Protein AF-A0A2N6GKS8-F1 (afdb_monomer)

Secondary structure (DSSP, 8-state):
--BHHHHHHHHTTGGGBTTB-----HHHHHHHHHHHHHTSB-GGG-HHHHHHHHTTTTSTT---GGGSHHHHHHTTT--TTTTTS-TTT--TT-GGGT-TTGGGT---GGG-EETTTEE---

Foldseek 3Di:
DAALLLLVVQLVPQCPRPNHRNDDDPVVSVVVSVVCNVPAQDCVPDDPSNVQHVQCPVPVSPNDSCPGNVNCVVCVVPDCVQACVDPQHNDPVPVCQFQVCVVVVDDDQQRGQGVPPGRDDD

Solvent-accessible surface area (backbone atoms only — not comparable to full-atom values): 7071 Å² total; per-residue (Å²): 104,53,32,37,70,25,51,52,57,51,67,73,37,22,72,65,44,90,90,40,71,61,68,62,60,70,68,60,47,48,56,49,48,53,52,49,46,77,69,31,21,30,76,89,71,40,75,69,38,23,51,35,29,59,30,35,72,87,38,81,69,46,81,45,64,75,70,23,54,54,46,44,67,74,45,65,87,63,50,58,68,67,28,55,69,21,86,89,50,47,36,83,85,48,52,50,58,32,22,77,46,38,93,79,70,46,76,59,59,86,65,25,35,41,74,98,72,44,67,52,79,135

Structure (mmCIF, N/CA/C/O backbone):
data_AF-A0A2N6GKS8-F1
#
_entry.id   AF-A0A2N6GKS8-F1
#
loop_
_atom_site.group_PDB
_atom_site.id
_atom_site.type_symbol
_atom_site.label_atom_id
_atom_site.label_alt_id
_atom_site.label_comp_id
_atom_site.label_asym_id
_atom_site.label_entity_id
_atom_site.label_seq_id
_atom_site.pdbx_PDB_ins_code
_atom_site.Cartn_x
_atom_site.Cartn_y
_atom_site.Cartn_z
_atom_site.occupancy
_atom_site.B_iso_or_equiv
_atom_site.auth_seq_id
_atom_site.auth_comp_id
_atom_site.auth_asym_id
_atom_site.auth_atom_id
_atom_site.pdbx_PDB_model_num
ATOM 1 N N . MET A 1 1 ? 2.195 -0.939 4.979 1.00 82.75 1 MET A N 1
ATOM 2 C CA . MET A 1 1 ? 0.786 -1.213 5.346 1.00 82.75 1 MET A CA 1
ATOM 3 C C . MET A 1 1 ? 0.164 0.009 6.015 1.00 82.75 1 MET A C 1
ATOM 5 O O . MET A 1 1 ? 0.908 0.852 6.507 1.00 82.75 1 MET A O 1
ATOM 9 N N . LEU A 1 2 ? -1.166 0.132 5.951 1.00 92.31 2 LEU A N 1
ATOM 10 C CA . LEU A 1 2 ? -1.942 1.340 6.275 1.00 92.31 2 LEU A CA 1
ATOM 11 C C . LEU A 1 2 ? -2.312 1.464 7.773 1.00 92.31 2 LEU A C 1
ATOM 13 O O . LEU A 1 2 ? -2.289 0.454 8.48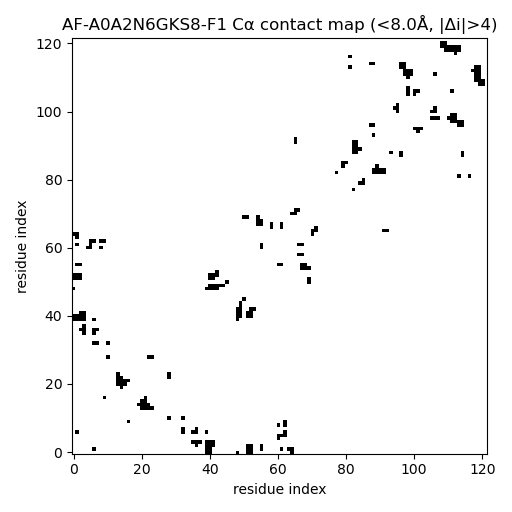5 1.00 92.31 2 LEU A O 1
ATOM 17 N N . PRO A 1 3 ? -2.645 2.680 8.260 1.00 92.38 3 PRO A N 1
ATOM 18 C CA . PRO A 1 3 ? -3.186 2.908 9.602 1.00 92.38 3 PRO A CA 1
ATOM 19 C C . PRO A 1 3 ? -4.636 2.418 9.742 1.00 92.38 3 PRO A C 1
ATOM 21 O O . PRO A 1 3 ? -5.340 2.253 8.747 1.00 92.38 3 PRO A O 1
ATOM 24 N N . GLY A 1 4 ? -5.099 2.229 10.984 1.00 92.44 4 GLY A N 1
ATOM 25 C CA . GLY A 1 4 ? -6.447 1.714 11.273 1.00 92.44 4 GLY A CA 1
ATOM 26 C C . GLY A 1 4 ? -7.560 2.564 10.656 1.00 92.44 4 GLY A C 1
ATOM 27 O O . GLY A 1 4 ? -8.479 2.028 10.050 1.00 92.44 4 GLY A O 1
ATOM 28 N N . GLU A 1 5 ? -7.413 3.888 10.701 1.00 91.31 5 GLU A N 1
ATOM 29 C CA . GLU A 1 5 ? -8.345 4.853 10.098 1.00 91.31 5 GLU A CA 1
ATOM 30 C C . GLU A 1 5 ? -8.510 4.643 8.581 1.00 91.31 5 GLU A C 1
ATOM 32 O O . GLU A 1 5 ? -9.621 4.717 8.061 1.00 91.31 5 GLU A O 1
ATOM 37 N N . SER A 1 6 ? -7.423 4.323 7.868 1.00 92.69 6 SER A N 1
ATOM 38 C CA . SER A 1 6 ? -7.476 4.020 6.433 1.00 92.69 6 SER A CA 1
ATOM 39 C C . SER A 1 6 ? -8.229 2.718 6.154 1.00 92.69 6 SER A C 1
ATOM 41 O O . SER A 1 6 ? -9.009 2.658 5.206 1.00 92.69 6 SER A O 1
ATOM 43 N N . TRP A 1 7 ? -8.019 1.680 6.970 1.00 94.38 7 TRP A N 1
ATOM 44 C CA . TRP A 1 7 ? -8.752 0.417 6.829 1.00 94.38 7 TRP A CA 1
ATOM 45 C C . TRP A 1 7 ? -10.237 0.581 7.143 1.00 94.38 7 TRP A C 1
ATOM 47 O O . TRP A 1 7 ? -11.072 0.070 6.405 1.00 94.38 7 TRP A O 1
ATOM 57 N N . GLN A 1 8 ? -10.571 1.337 8.189 1.00 93.56 8 GLN A N 1
ATOM 58 C CA . GLN A 1 8 ? -11.956 1.654 8.539 1.00 93.56 8 GLN A CA 1
ATOM 59 C C . GLN A 1 8 ? -12.662 2.403 7.407 1.00 93.56 8 GLN A C 1
ATOM 61 O O . GLN A 1 8 ? -13.764 2.022 7.025 1.00 93.56 8 GLN A O 1
ATOM 66 N N . ALA A 1 9 ? -12.011 3.420 6.830 1.00 92.56 9 ALA A N 1
ATOM 67 C CA . ALA A 1 9 ? -12.556 4.153 5.692 1.00 92.56 9 ALA A CA 1
ATOM 68 C C . ALA A 1 9 ? -12.800 3.234 4.482 1.00 92.56 9 ALA A C 1
ATOM 70 O O . ALA A 1 9 ? -13.850 3.320 3.858 1.00 92.56 9 ALA A O 1
ATOM 71 N N . MET A 1 10 ? -11.868 2.321 4.190 1.00 93.12 10 MET A N 1
ATOM 72 C CA . MET A 1 10 ? -11.996 1.364 3.085 1.00 93.12 10 MET A CA 1
ATOM 73 C C . MET A 1 10 ? -13.143 0.366 3.293 1.00 93.12 10 MET A C 1
ATOM 75 O O . MET A 1 10 ? -13.900 0.102 2.362 1.00 93.12 10 MET A O 1
ATOM 79 N N . MET A 1 11 ? -13.290 -0.171 4.506 1.00 95.50 11 MET A N 1
ATOM 80 C CA . MET A 1 11 ? -14.356 -1.123 4.839 1.00 95.50 11 MET A CA 1
ATOM 81 C C . MET A 1 11 ? -15.745 -0.470 4.888 1.00 95.50 11 MET A C 1
ATOM 83 O O . MET A 1 11 ? -16.747 -1.163 4.743 1.00 95.50 11 MET A O 1
ATOM 87 N N . ALA A 1 12 ? -15.817 0.850 5.077 1.00 94.38 12 ALA A N 1
ATOM 88 C CA . ALA A 1 12 ? -17.072 1.599 5.111 1.00 94.38 12 ALA A CA 1
ATOM 89 C C . ALA A 1 12 ? -17.643 1.938 3.720 1.00 94.38 12 ALA A C 1
ATOM 91 O O . ALA A 1 12 ? -18.765 2.432 3.646 1.00 94.38 12 ALA A O 1
ATOM 92 N N . SER A 1 13 ? -16.892 1.708 2.639 1.00 94.12 13 SER A N 1
ATOM 93 C CA . SER A 1 13 ? -17.289 2.062 1.267 1.00 94.12 13 SER A CA 1
ATOM 94 C C . SER A 1 13 ? -16.980 0.943 0.265 1.00 94.12 13 SER A C 1
ATOM 96 O O . SER A 1 13 ? -16.412 1.185 -0.803 1.00 94.12 13 SER A O 1
ATOM 98 N N . LEU A 1 14 ? -17.272 -0.305 0.640 1.00 96.44 14 LEU A N 1
ATOM 99 C CA . LEU A 1 14 ? -16.996 -1.483 -0.188 1.00 96.44 14 LEU A CA 1
ATOM 100 C C . LEU A 1 14 ? -17.813 -1.511 -1.490 1.00 96.44 14 LEU A C 1
ATOM 102 O O . LEU A 1 14 ? -17.341 -2.049 -2.485 1.00 96.44 14 LEU A O 1
ATOM 106 N N . ASP A 1 15 ? -18.981 -0.874 -1.520 1.00 97.00 15 ASP A N 1
ATOM 107 C CA . ASP A 1 15 ? -19.804 -0.675 -2.720 1.00 97.00 15 ASP A CA 1
ATOM 108 C C . ASP A 1 15 ? -19.119 0.204 -3.782 1.00 97.00 15 ASP A C 1
ATOM 110 O O . ASP A 1 15 ? -19.466 0.155 -4.962 1.00 97.00 15 ASP A O 1
ATOM 114 N N . ASN A 1 16 ? -18.115 0.983 -3.368 1.00 94.44 16 ASN A N 1
ATOM 115 C CA . ASN A 1 16 ? -17.297 1.840 -4.215 1.00 94.44 16 ASN A CA 1
ATOM 116 C C . ASN A 1 16 ? -15.802 1.584 -3.960 1.00 94.44 16 ASN A C 1
ATOM 118 O O . ASN A 1 16 ? -15.054 2.443 -3.477 1.00 94.44 16 ASN A O 1
ATOM 122 N N . HIS A 1 17 ? -15.355 0.377 -4.291 1.00 94.94 17 HIS A N 1
ATOM 123 C CA . HIS A 1 17 ? -14.007 -0.099 -4.019 1.00 94.94 17 HIS A CA 1
ATOM 124 C C . HIS A 1 17 ? -13.117 -0.004 -5.264 1.00 94.94 17 HIS A C 1
ATOM 126 O O . HIS A 1 17 ? -12.903 -0.965 -5.996 1.00 94.94 17 HIS A O 1
ATOM 132 N N . PHE A 1 18 ? -12.570 1.190 -5.510 1.00 93.31 18 PHE A N 1
ATOM 133 C CA . PHE A 1 18 ? -11.596 1.452 -6.584 1.00 93.31 18 PHE A CA 1
ATOM 134 C C . PHE A 1 18 ? -12.082 1.146 -8.012 1.00 93.31 18 PHE A C 1
ATOM 136 O O . PHE A 1 18 ? -11.273 0.800 -8.873 1.00 93.31 18 PHE A O 1
ATOM 143 N N . GLY A 1 19 ? -13.373 1.353 -8.273 1.00 93.62 19 GLY A N 1
ATOM 144 C CA . GLY A 1 19 ? -13.999 1.064 -9.567 1.00 93.62 19 GLY A CA 1
ATOM 145 C C . GLY A 1 19 ? -14.662 -0.311 -9.639 1.00 93.62 19 GLY A C 1
ATOM 146 O O . GLY A 1 19 ? -15.175 -0.660 -10.698 1.00 93.62 19 GLY A O 1
ATOM 147 N N . ASP A 1 20 ? -14.673 -1.052 -8.531 1.00 96.44 20 ASP A N 1
ATOM 148 C CA . ASP A 1 20 ? -15.384 -2.318 -8.368 1.00 96.44 20 ASP A CA 1
ATOM 149 C C . ASP A 1 20 ? -16.341 -2.260 -7.164 1.00 96.44 20 ASP A C 1
ATOM 151 O O . ASP A 1 20 ? -16.285 -1.327 -6.355 1.00 96.44 20 ASP A O 1
ATOM 155 N N . ASN A 1 21 ? -17.206 -3.264 -7.040 1.00 97.38 21 ASN A N 1
ATOM 156 C CA . ASN A 1 21 ? -18.014 -3.508 -5.852 1.00 97.38 21 ASN A CA 1
ATOM 157 C C . ASN A 1 21 ? -17.420 -4.703 -5.086 1.00 97.38 21 ASN A C 1
ATOM 159 O O . ASN A 1 21 ? -17.423 -5.835 -5.566 1.00 97.38 21 ASN A O 1
ATOM 163 N N . ALA A 1 22 ? -16.924 -4.430 -3.882 1.00 97.44 22 ALA A N 1
ATOM 164 C CA . ALA A 1 22 ? -16.344 -5.400 -2.962 1.00 97.44 22 ALA A CA 1
ATOM 165 C C . ALA A 1 22 ? -17.227 -5.629 -1.721 1.00 97.44 22 ALA A C 1
ATOM 167 O O . ALA A 1 22 ? -16.705 -5.977 -0.662 1.00 97.44 22 ALA A O 1
ATOM 168 N N . GLU A 1 23 ? -18.538 -5.378 -1.810 1.00 97.69 23 GLU A N 1
ATOM 169 C CA . GLU A 1 23 ? -19.478 -5.624 -0.718 1.00 97.69 23 GLU A CA 1
ATOM 170 C C . GLU A 1 23 ? -19.410 -7.076 -0.249 1.00 97.69 23 GLU A C 1
ATOM 172 O O . GLU A 1 23 ? -19.236 -8.028 -1.014 1.00 97.69 23 GLU A O 1
ATOM 177 N N . LEU A 1 24 ? -19.564 -7.232 1.058 1.00 98.00 24 LEU A N 1
ATOM 178 C CA . LEU A 1 24 ? -19.511 -8.507 1.745 1.00 98.00 24 LEU A CA 1
ATOM 179 C C . LEU A 1 24 ? -20.734 -8.627 2.643 1.00 98.00 24 LEU A C 1
ATOM 181 O O . LEU A 1 24 ? -21.354 -7.628 3.014 1.00 98.00 24 LEU A O 1
ATOM 185 N N . ASP A 1 25 ? -21.041 -9.859 3.040 1.00 98.12 25 ASP A N 1
ATOM 186 C CA . ASP A 1 25 ? -21.982 -10.081 4.131 1.00 98.12 25 ASP A CA 1
ATOM 187 C C . ASP A 1 25 ? -21.557 -9.259 5.372 1.00 98.12 25 ASP A C 1
ATOM 189 O O . ASP A 1 25 ? -20.361 -9.221 5.690 1.00 98.12 25 ASP A O 1
ATOM 193 N N . PRO A 1 26 ? -22.493 -8.603 6.088 1.00 97.50 26 PRO A N 1
ATOM 194 C CA . PRO A 1 26 ? -22.155 -7.730 7.209 1.00 97.50 26 PRO A CA 1
ATOM 195 C C . PRO A 1 26 ? -21.325 -8.403 8.307 1.00 97.50 26 PRO A C 1
ATOM 197 O O . PRO A 1 26 ? -20.468 -7.750 8.908 1.00 97.50 26 PRO A O 1
ATOM 200 N N . GLN A 1 27 ? -21.542 -9.697 8.569 1.00 98.12 27 GLN A N 1
ATOM 201 C CA . GLN A 1 27 ? -20.755 -10.428 9.558 1.00 98.12 27 GLN A CA 1
ATOM 202 C C . GLN A 1 27 ? -19.305 -10.588 9.083 1.00 98.12 27 GLN A C 1
ATOM 204 O O . GLN A 1 27 ? -18.374 -10.306 9.837 1.00 98.12 27 GLN A O 1
ATOM 209 N N . VAL A 1 28 ? -19.109 -10.951 7.814 1.00 98.50 28 VAL A N 1
ATOM 210 C CA . VAL A 1 28 ? -17.777 -11.097 7.206 1.00 98.50 28 VAL A CA 1
ATOM 211 C C . VAL A 1 28 ? -17.046 -9.753 7.149 1.00 98.50 28 VAL A C 1
ATOM 213 O O . VAL A 1 28 ? -15.870 -9.673 7.507 1.00 98.50 28 VAL A O 1
ATOM 216 N N . ALA A 1 29 ? -17.737 -8.678 6.758 1.00 98.00 29 ALA A N 1
ATOM 217 C CA . ALA A 1 29 ? -17.170 -7.331 6.747 1.00 98.00 29 ALA A CA 1
ATOM 218 C C . ALA A 1 29 ? -16.706 -6.899 8.148 1.00 98.00 29 ALA A C 1
ATOM 220 O O . ALA A 1 29 ? -15.616 -6.342 8.290 1.00 98.00 29 ALA A O 1
ATOM 221 N N . SER A 1 30 ? -17.490 -7.202 9.189 1.00 97.62 30 SER A N 1
ATOM 222 C CA . SER A 1 30 ? -17.103 -6.928 10.576 1.00 97.62 30 SER A CA 1
ATOM 223 C C . SER A 1 30 ? -15.852 -7.709 10.985 1.00 97.62 30 SER A C 1
ATOM 225 O O . SER A 1 30 ? -14.926 -7.129 11.548 1.00 97.62 30 SER A O 1
ATOM 227 N N . GLU A 1 31 ? -15.793 -9.010 10.686 1.00 98.50 31 GLU A N 1
ATOM 228 C CA . GLU A 1 31 ? -14.653 -9.862 11.049 1.00 98.50 31 GLU A CA 1
ATOM 229 C C . GLU A 1 31 ? -13.352 -9.408 10.366 1.00 98.50 31 GLU A C 1
ATOM 231 O O . GLU A 1 31 ? -12.297 -9.334 11.008 1.00 98.50 31 GLU A O 1
ATOM 236 N N . ILE A 1 32 ? -13.432 -9.040 9.084 1.00 98.31 32 ILE A N 1
ATOM 237 C CA . ILE A 1 32 ? -12.303 -8.491 8.324 1.00 98.31 32 ILE A CA 1
ATOM 238 C C . ILE A 1 32 ? -11.896 -7.122 8.870 1.00 98.31 32 ILE A C 1
ATOM 240 O O . ILE A 1 32 ? -10.708 -6.889 9.098 1.00 98.31 32 ILE A O 1
ATOM 244 N N . GLY A 1 33 ? -12.856 -6.229 9.123 1.00 97.31 33 GLY A N 1
ATOM 245 C CA . GLY A 1 33 ? -12.588 -4.900 9.675 1.00 97.31 33 GLY A CA 1
ATOM 246 C C . GLY A 1 33 ? -11.858 -4.970 11.018 1.00 97.31 33 GLY A C 1
ATOM 247 O O . GLY A 1 33 ? -10.841 -4.298 11.214 1.00 97.31 33 GLY A O 1
ATOM 248 N N . ASP A 1 34 ? -12.305 -5.856 11.905 1.00 97.81 34 ASP A N 1
ATOM 249 C CA . ASP A 1 34 ? -11.659 -6.114 13.190 1.00 97.81 34 ASP A CA 1
ATOM 250 C C . ASP A 1 34 ? -10.243 -6.670 13.026 1.00 97.81 34 ASP A C 1
ATOM 252 O O . ASP A 1 34 ? -9.312 -6.246 13.719 1.00 97.81 34 ASP A O 1
ATOM 256 N N . PHE A 1 35 ? -10.054 -7.623 12.110 1.00 97.94 35 PHE A N 1
ATOM 257 C CA . PHE A 1 35 ? -8.738 -8.183 11.827 1.00 97.94 35 PHE A CA 1
ATOM 258 C C . PHE A 1 35 ? -7.764 -7.116 11.315 1.00 97.94 35 PHE A C 1
ATOM 260 O O . PHE A 1 35 ? -6.649 -7.017 11.837 1.00 97.94 35 PHE A O 1
ATOM 267 N N . LEU A 1 36 ? -8.187 -6.303 10.344 1.00 96.19 36 LEU A N 1
ATOM 268 C CA . LEU A 1 36 ? -7.380 -5.231 9.764 1.00 96.19 36 LEU A CA 1
ATOM 269 C C . LEU A 1 36 ? -7.017 -4.178 10.810 1.00 96.19 36 LEU A C 1
ATOM 271 O O . LEU A 1 36 ? -5.861 -3.769 10.890 1.00 96.19 36 LEU A O 1
ATOM 275 N N . ASN A 1 37 ? -7.971 -3.778 11.652 1.00 93.62 37 ASN A N 1
ATOM 276 C CA . ASN A 1 37 ? -7.735 -2.776 12.684 1.00 93.62 37 ASN A CA 1
ATOM 277 C C . ASN A 1 37 ? -6.758 -3.275 13.765 1.00 93.62 37 ASN A C 1
ATOM 279 O O . ASN A 1 37 ? -5.854 -2.541 14.162 1.00 93.62 37 ASN A O 1
ATOM 283 N N . ARG A 1 38 ? -6.877 -4.542 14.196 1.00 94.50 38 ARG A N 1
ATOM 284 C CA . ARG A 1 38 ? -5.955 -5.154 15.176 1.00 94.50 38 ARG A CA 1
ATOM 285 C C . ARG A 1 38 ? -4.502 -5.201 14.696 1.00 94.50 38 ARG A C 1
ATOM 287 O O . ARG A 1 38 ? -3.597 -5.086 15.519 1.00 94.50 38 ARG A O 1
ATOM 294 N N . HIS A 1 39 ? -4.281 -5.366 13.393 1.00 93.44 39 HIS A N 1
ATOM 295 C CA . HIS A 1 39 ? -2.946 -5.502 12.793 1.00 93.44 39 HIS A CA 1
ATOM 296 C C . HIS A 1 39 ? -2.503 -4.257 12.012 1.00 93.44 39 HIS A C 1
ATOM 298 O O . HIS A 1 39 ? -1.523 -4.300 11.264 1.00 93.44 39 HIS A O 1
ATOM 304 N N . ALA A 1 40 ? -3.219 -3.143 12.165 1.00 93.25 40 ALA A N 1
ATOM 305 C CA . ALA A 1 40 ? -2.926 -1.917 11.447 1.00 93.25 40 ALA A CA 1
ATOM 306 C C . ALA A 1 40 ? -1.572 -1.315 11.854 1.00 93.25 40 ALA A C 1
ATOM 308 O O . ALA A 1 40 ? -1.067 -1.513 12.963 1.00 93.25 40 ALA A O 1
ATOM 309 N N . ALA A 1 41 ? -0.993 -0.511 10.958 1.00 91.94 41 ALA A N 1
ATOM 310 C CA . ALA A 1 41 ? 0.171 0.289 11.307 1.00 91.94 41 ALA A CA 1
ATOM 311 C C . ALA A 1 41 ? -0.209 1.296 12.407 1.00 91.94 41 ALA A C 1
ATOM 313 O O . ALA A 1 41 ? -1.218 1.991 12.286 1.00 91.94 41 ALA A O 1
ATOM 314 N N . GLY A 1 42 ? 0.601 1.401 13.462 1.00 89.81 42 GLY A N 1
ATOM 315 C CA . GLY A 1 42 ? 0.290 2.241 14.621 1.00 89.81 42 GLY A CA 1
ATOM 316 C C . GLY A 1 42 ? 1.521 2.919 15.227 1.00 89.81 42 GLY A C 1
ATOM 317 O O . GLY A 1 42 ? 2.639 2.417 15.080 1.00 89.81 42 GLY A O 1
ATOM 318 N N . PRO A 1 43 ? 1.346 4.062 15.916 1.00 86.44 43 PRO A N 1
ATOM 319 C CA . PRO A 1 43 ? 2.452 4.801 16.527 1.00 86.44 43 PRO A CA 1
ATOM 320 C C . PRO A 1 43 ? 3.108 4.044 17.691 1.00 86.44 43 PRO A C 1
ATOM 322 O O . PRO A 1 43 ? 4.326 4.131 17.854 1.00 86.44 43 PRO A O 1
ATOM 325 N N . ASP A 1 44 ? 2.327 3.266 18.443 1.00 85.25 44 ASP A N 1
ATOM 326 C CA . ASP A 1 44 ? 2.746 2.636 19.707 1.00 85.25 44 ASP A CA 1
ATOM 327 C C . ASP A 1 44 ? 3.412 1.262 19.520 1.00 85.25 44 ASP A C 1
ATOM 329 O O . ASP A 1 44 ? 3.957 0.685 20.456 1.00 85.25 44 ASP A O 1
ATOM 333 N N . GLN A 1 45 ? 3.411 0.746 18.289 1.00 74.56 45 GLN A N 1
ATOM 334 C CA . GLN A 1 45 ? 3.940 -0.574 17.924 1.00 74.56 45 GLN A CA 1
ATOM 335 C C . GLN A 1 45 ? 5.471 -0.573 17.711 1.00 74.56 45 GLN A C 1
ATOM 337 O O . GLN A 1 45 ? 6.077 -1.622 17.506 1.00 74.56 45 GLN A O 1
ATOM 342 N N . GLY A 1 46 ? 6.116 0.602 17.734 1.00 81.06 46 GLY A N 1
ATOM 343 C CA . GLY A 1 46 ? 7.554 0.746 17.485 1.00 81.06 46 GLY A CA 1
ATOM 344 C C . GLY A 1 46 ? 8.002 0.286 16.085 1.00 81.06 46 GLY A C 1
ATOM 345 O O . GLY A 1 46 ? 7.201 -0.060 15.214 1.00 81.06 46 GLY A O 1
ATOM 346 N N . GLY A 1 47 ? 9.316 0.339 15.839 1.00 88.06 47 GLY A N 1
ATOM 347 C CA . GLY A 1 47 ? 9.959 -0.274 14.669 1.00 88.06 47 GLY A CA 1
ATOM 348 C C . GLY A 1 47 ? 9.323 0.044 13.305 1.00 88.06 47 GLY A C 1
ATOM 349 O O . GLY A 1 47 ? 9.098 1.206 12.946 1.00 88.06 47 GLY A O 1
ATOM 350 N N . TYR A 1 48 ? 9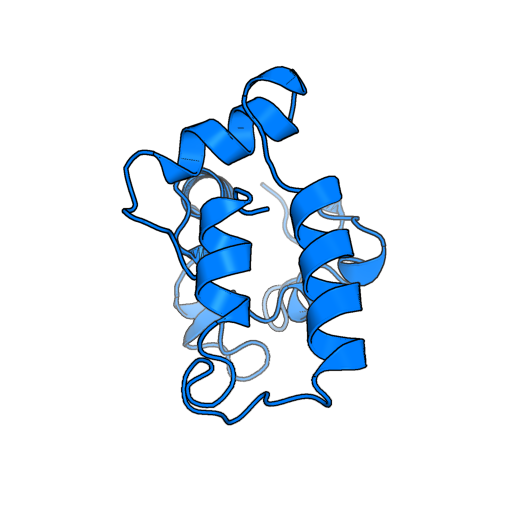.081 -1.016 12.528 1.00 86.31 48 TYR A N 1
ATOM 351 C CA . TYR A 1 48 ? 8.550 -0.952 11.164 1.00 86.31 48 TYR A CA 1
ATOM 352 C C . TYR A 1 48 ? 7.112 -0.413 11.106 1.00 86.31 48 TYR A C 1
ATOM 354 O O . TYR A 1 48 ? 6.823 0.460 10.287 1.00 86.31 48 TYR A O 1
ATOM 362 N N . SER A 1 49 ? 6.239 -0.850 12.021 1.00 88.19 49 SER A N 1
ATOM 363 C CA . SER A 1 49 ? 4.836 -0.411 12.088 1.00 88.19 49 SER A CA 1
ATOM 364 C C . SER A 1 49 ? 4.725 1.101 12.314 1.00 88.19 49 SER A C 1
ATOM 366 O O . SER A 1 49 ? 4.061 1.804 11.549 1.00 88.19 49 SER A O 1
ATOM 368 N N . ALA A 1 50 ? 5.495 1.645 13.262 1.00 89.62 50 ALA A N 1
ATOM 369 C CA . ALA A 1 50 ? 5.509 3.084 13.513 1.00 89.62 50 ALA A CA 1
ATOM 370 C C . ALA A 1 50 ? 6.082 3.887 12.328 1.00 89.62 50 ALA A C 1
ATOM 372 O O . ALA A 1 50 ? 5.672 5.026 12.088 1.00 89.62 50 ALA A O 1
ATOM 373 N N . ARG A 1 51 ? 7.031 3.318 11.566 1.00 89.44 51 ARG A N 1
ATOM 374 C CA . ARG A 1 51 ? 7.564 3.944 10.341 1.00 89.44 51 ARG A CA 1
ATOM 375 C C . ARG A 1 51 ? 6.500 4.010 9.245 1.00 89.44 51 ARG A C 1
ATOM 377 O O . ARG A 1 51 ? 6.341 5.071 8.648 1.00 89.44 51 ARG A O 1
ATOM 384 N N . LEU A 1 52 ? 5.766 2.921 9.024 1.00 88.56 52 LEU A N 1
ATOM 385 C CA . LEU A 1 52 ? 4.655 2.880 8.074 1.00 88.56 52 LEU A CA 1
ATOM 386 C C . LEU A 1 52 ? 3.560 3.878 8.445 1.00 88.56 52 LEU A C 1
ATOM 388 O O . LEU A 1 52 ? 3.169 4.689 7.612 1.00 88.56 52 LEU A O 1
ATOM 392 N N . TRP A 1 53 ? 3.142 3.893 9.709 1.00 89.94 53 TRP A N 1
ATOM 393 C CA . TRP A 1 53 ? 2.136 4.835 10.188 1.00 89.94 53 TRP A CA 1
ATOM 394 C C . TRP A 1 53 ? 2.577 6.300 10.011 1.00 89.94 53 TRP A C 1
ATOM 396 O O . TRP A 1 53 ? 1.810 7.145 9.561 1.00 89.94 53 TRP A O 1
ATOM 406 N N . ARG A 1 54 ? 3.852 6.631 10.270 1.00 89.06 54 ARG A N 1
ATOM 407 C CA . ARG A 1 54 ? 4.368 7.989 10.002 1.00 89.06 54 ARG A CA 1
ATOM 408 C C . ARG A 1 54 ? 4.318 8.363 8.520 1.00 89.06 54 ARG A C 1
ATOM 410 O O . ARG A 1 54 ? 4.117 9.536 8.215 1.00 89.06 54 ARG A O 1
ATOM 417 N N . SER A 1 55 ? 4.491 7.392 7.624 1.00 88.31 55 SER A N 1
ATOM 418 C CA . SER A 1 55 ? 4.508 7.616 6.174 1.00 88.31 55 SER A CA 1
ATOM 419 C C . SER A 1 55 ? 3.142 7.940 5.563 1.00 88.31 55 SER A C 1
ATOM 421 O O . SER A 1 55 ? 3.075 8.350 4.407 1.00 88.31 55 SER A O 1
ATOM 423 N N . THR A 1 56 ? 2.056 7.785 6.326 1.00 85.75 56 THR A N 1
ATOM 424 C CA . THR A 1 56 ? 0.700 8.127 5.878 1.00 85.75 56 THR A CA 1
ATOM 425 C C . THR A 1 56 ? 0.242 9.498 6.370 1.00 85.75 56 THR A C 1
ATOM 427 O O . THR A 1 56 ? -0.760 10.009 5.891 1.00 85.75 56 THR A O 1
ATOM 430 N N . ARG A 1 57 ? 0.978 10.156 7.280 1.00 77.19 57 ARG A N 1
ATOM 431 C CA . ARG A 1 57 ? 0.558 11.429 7.903 1.00 77.19 57 ARG A CA 1
ATOM 432 C C . ARG A 1 57 ? 0.353 12.589 6.922 1.00 77.19 57 ARG A C 1
ATOM 434 O O . ARG A 1 57 ? -0.386 13.514 7.236 1.00 77.19 57 ARG A O 1
ATOM 441 N N . LYS A 1 58 ? 1.045 12.581 5.778 1.00 72.75 58 LYS A N 1
ATOM 442 C CA . LYS A 1 58 ? 0.952 13.636 4.751 1.00 72.75 58 LYS A CA 1
ATOM 443 C C . LYS A 1 58 ? -0.077 13.336 3.663 1.00 72.75 58 LYS A C 1
ATOM 445 O O . LYS A 1 58 ? -0.417 14.224 2.889 1.00 72.75 58 LYS A O 1
ATOM 450 N N . VAL A 1 59 ? -0.562 12.100 3.608 1.00 64.69 59 VAL A N 1
ATOM 451 C CA . VAL A 1 59 ? -1.541 11.637 2.632 1.00 64.69 59 VAL A CA 1
ATOM 452 C C . VAL A 1 59 ? -2.827 11.424 3.415 1.00 64.69 59 VAL A C 1
ATOM 454 O O . VAL A 1 59 ? -3.005 10.379 4.038 1.00 64.69 59 VAL A O 1
ATOM 457 N N . ALA A 1 60 ? -3.660 12.468 3.477 1.00 54.19 60 ALA A N 1
ATOM 458 C CA . ALA A 1 60 ? -4.923 12.454 4.210 1.00 54.19 60 ALA A CA 1
ATOM 459 C C . ALA A 1 60 ? -5.682 11.156 3.899 1.00 54.19 60 ALA A C 1
ATOM 461 O O . ALA A 1 60 ? -6.012 10.916 2.742 1.00 54.19 60 ALA A O 1
ATOM 462 N N . LEU A 1 61 ? -5.861 10.305 4.918 1.00 64.00 61 LEU A N 1
ATOM 463 C CA . LEU A 1 61 ? -6.497 8.987 4.814 1.00 64.00 61 LEU A CA 1
ATOM 464 C C . LEU A 1 61 ? -6.075 8.219 3.552 1.00 64.00 61 LEU A C 1
ATOM 466 O O .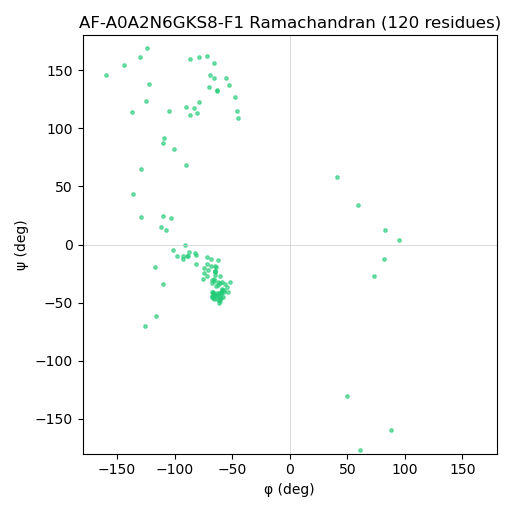 LEU A 1 61 ? -6.920 7.877 2.727 1.00 64.00 61 LEU A O 1
ATOM 470 N N . ALA A 1 62 ? -4.768 7.971 3.382 1.00 60.56 62 ALA A N 1
ATOM 471 C CA . ALA A 1 62 ? -4.258 7.175 2.265 1.00 60.56 62 ALA A CA 1
ATOM 472 C C . ALA A 1 62 ? -5.112 5.911 2.082 1.00 60.56 62 ALA A C 1
ATOM 474 O O . ALA A 1 62 ? -5.077 5.009 2.921 1.00 60.56 62 ALA A O 1
ATOM 475 N N . SER A 1 63 ? -5.899 5.869 1.006 1.00 74.00 63 SER A N 1
ATOM 476 C CA . SER A 1 63 ? -6.762 4.724 0.704 1.00 74.00 63 SER A CA 1
ATOM 477 C C . SER A 1 63 ? -5.969 3.609 0.023 1.00 74.00 63 SER A C 1
ATOM 479 O O . SER A 1 63 ? -6.406 2.467 -0.001 1.00 74.00 63 SER A O 1
ATOM 481 N N . ARG A 1 64 ? -4.777 3.912 -0.511 1.00 91.38 64 ARG A N 1
ATOM 482 C CA . ARG A 1 64 ? -3.912 2.951 -1.202 1.00 91.38 64 ARG A CA 1
ATOM 483 C C . ARG A 1 64 ? -2.547 2.873 -0.535 1.00 91.38 64 ARG A C 1
ATOM 485 O O . ARG A 1 64 ? -1.928 3.888 -0.224 1.00 91.38 64 ARG A O 1
ATOM 492 N N . ILE A 1 65 ? -2.029 1.655 -0.390 1.00 93.31 65 ILE A N 1
ATOM 493 C CA . ILE A 1 65 ? -0.657 1.414 0.086 1.00 93.31 65 ILE A CA 1
ATOM 494 C C . ILE A 1 65 ? 0.365 2.088 -0.845 1.00 93.31 65 ILE A C 1
ATOM 496 O O . ILE A 1 65 ? 1.340 2.670 -0.366 1.00 93.31 65 ILE A O 1
ATOM 500 N N . THR A 1 66 ? 0.103 2.064 -2.155 1.00 93.75 66 THR A N 1
ATOM 501 C CA . THR A 1 66 ? 0.967 2.630 -3.203 1.00 93.75 66 THR A CA 1
ATOM 502 C C . THR A 1 66 ? 1.115 4.151 -3.129 1.00 93.75 66 THR A C 1
ATOM 504 O O . THR A 1 66 ? 2.060 4.711 -3.680 1.00 93.75 66 THR A O 1
ATOM 507 N N . ASP A 1 67 ? 0.212 4.834 -2.421 1.00 91.25 67 ASP A N 1
ATOM 508 C CA . ASP A 1 67 ? 0.261 6.288 -2.251 1.00 91.25 6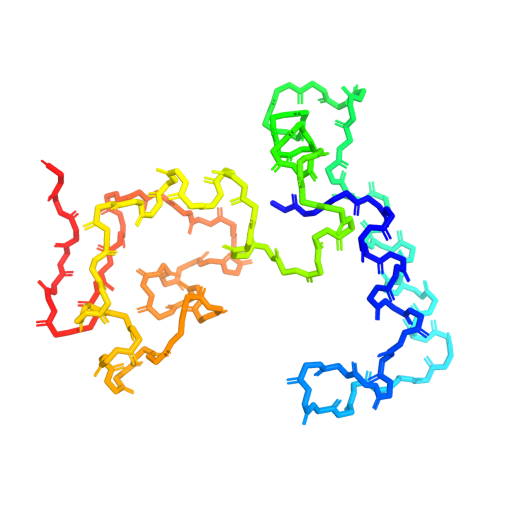7 ASP A CA 1
ATOM 509 C C . ASP A 1 67 ? 1.074 6.740 -1.040 1.00 91.25 67 ASP A C 1
ATOM 511 O O . ASP A 1 67 ? 1.358 7.928 -0.903 1.00 91.25 67 ASP A O 1
ATOM 515 N N . THR A 1 68 ? 1.472 5.815 -0.167 1.00 91.50 68 THR A N 1
ATOM 516 C CA . THR A 1 68 ? 2.233 6.153 1.039 1.00 91.50 68 THR A CA 1
ATOM 517 C C . THR A 1 68 ? 3.652 6.614 0.703 1.00 91.50 68 THR A C 1
ATOM 519 O O . THR A 1 68 ? 4.294 6.078 -0.205 1.00 91.50 68 THR A O 1
ATOM 522 N N . ASP A 1 69 ? 4.192 7.555 1.486 1.00 91.94 69 ASP A N 1
ATOM 523 C CA . ASP A 1 69 ? 5.566 8.049 1.292 1.00 91.94 69 ASP A CA 1
ATOM 524 C C . ASP A 1 69 ? 6.595 6.911 1.409 1.00 91.94 69 ASP A C 1
ATOM 526 O O . ASP A 1 69 ? 7.621 6.913 0.732 1.00 91.94 69 ASP A O 1
ATOM 530 N N . TYR A 1 70 ? 6.310 5.909 2.250 1.00 91.94 70 TYR A N 1
ATOM 531 C CA . TYR A 1 70 ? 7.169 4.740 2.409 1.00 91.94 70 TYR A CA 1
ATOM 532 C C . TYR A 1 70 ? 7.210 3.901 1.131 1.00 91.94 70 TYR A C 1
ATOM 534 O O . TYR A 1 70 ? 8.294 3.532 0.686 1.00 91.94 70 TYR A O 1
ATOM 542 N N . PHE A 1 71 ? 6.048 3.623 0.531 1.00 94.62 71 PHE A N 1
ATOM 543 C CA . PHE A 1 71 ? 5.976 2.869 -0.717 1.00 94.62 71 PHE A CA 1
ATOM 544 C C . PHE A 1 71 ? 6.702 3.601 -1.845 1.00 94.62 71 PHE A C 1
ATOM 546 O O . PHE A 1 71 ? 7.562 3.011 -2.496 1.00 94.62 71 PHE A O 1
ATOM 553 N N . ARG A 1 72 ? 6.402 4.893 -2.031 1.00 93.62 72 ARG A N 1
ATOM 554 C CA . ARG A 1 72 ? 7.017 5.719 -3.079 1.00 93.62 72 ARG A CA 1
ATOM 555 C C . ARG A 1 72 ? 8.526 5.826 -2.900 1.00 93.62 72 ARG A C 1
ATOM 557 O O . ARG A 1 72 ? 9.250 5.686 -3.872 1.00 93.62 72 ARG A O 1
ATOM 564 N N . GLY A 1 73 ? 9.005 5.994 -1.666 1.00 94.44 73 GLY A N 1
ATOM 565 C CA . GLY A 1 73 ? 10.439 6.000 -1.370 1.00 94.44 73 GLY A CA 1
ATOM 566 C C . GLY A 1 73 ? 11.121 4.662 -1.665 1.00 94.44 73 GLY A C 1
ATOM 567 O O . GLY A 1 73 ? 12.248 4.647 -2.142 1.00 94.44 73 GLY A O 1
ATOM 568 N N . LYS A 1 74 ? 10.443 3.532 -1.431 1.00 94.94 74 LYS A N 1
ATOM 569 C CA . LYS A 1 74 ? 10.984 2.201 -1.742 1.00 94.94 74 LYS A CA 1
ATOM 570 C C . LYS A 1 74 ? 10.991 1.853 -3.229 1.00 94.94 74 LYS A C 1
ATOM 572 O O . LYS A 1 74 ? 11.831 1.069 -3.633 1.00 94.94 74 LYS A O 1
ATOM 577 N N . HIS A 1 75 ? 10.121 2.465 -4.027 1.00 96.75 75 HIS A N 1
ATOM 578 C CA . HIS A 1 75 ? 10.004 2.192 -5.464 1.00 96.75 75 HIS A CA 1
ATOM 579 C C . HIS A 1 75 ? 10.458 3.368 -6.339 1.00 96.75 75 HIS A C 1
ATOM 581 O O . HIS A 1 75 ? 10.127 3.412 -7.518 1.00 96.75 75 HIS A O 1
ATOM 587 N N . HIS A 1 76 ? 11.178 4.345 -5.782 1.00 95.88 76 HIS A N 1
ATOM 588 C CA . HIS A 1 76 ? 11.476 5.600 -6.479 1.00 95.88 76 HIS A CA 1
ATOM 589 C C . HIS A 1 76 ? 12.371 5.440 -7.722 1.00 95.88 76 HIS A C 1
ATOM 591 O O . HIS A 1 76 ? 12.322 6.289 -8.608 1.00 95.88 76 HIS A O 1
ATOM 597 N N . GLU A 1 77 ? 13.156 4.363 -7.799 1.00 95.69 77 GLU A N 1
ATOM 598 C CA . GLU A 1 77 ? 14.021 4.033 -8.944 1.00 95.69 77 GLU A CA 1
ATOM 599 C C . GLU A 1 77 ? 13.298 3.200 -10.014 1.00 95.69 77 GLU A C 1
ATOM 601 O O . GLU A 1 77 ? 13.795 3.037 -11.129 1.00 95.69 77 GLU A O 1
ATOM 606 N N . ILE A 1 78 ? 12.092 2.708 -9.710 1.00 95.62 78 ILE A N 1
ATOM 607 C CA . ILE A 1 78 ? 11.296 1.901 -10.632 1.00 95.62 78 ILE A CA 1
ATOM 608 C C . ILE A 1 78 ? 10.532 2.819 -11.587 1.00 95.62 78 ILE A C 1
ATOM 610 O O . ILE A 1 78 ? 9.676 3.611 -11.187 1.00 95.62 78 ILE A O 1
ATOM 614 N N . THR A 1 79 ? 10.833 2.700 -12.878 1.00 96.06 79 THR A N 1
ATOM 615 C CA . THR A 1 79 ? 10.253 3.560 -13.921 1.00 96.06 79 THR A CA 1
ATOM 616 C C . THR A 1 79 ? 8.830 3.145 -14.315 1.00 96.06 79 THR A C 1
ATOM 618 O O . THR A 1 79 ? 8.413 2.003 -14.116 1.00 96.06 79 THR A O 1
ATOM 621 N N . THR A 1 80 ? 8.075 4.052 -14.948 1.00 95.56 80 THR A N 1
ATOM 622 C CA . THR A 1 80 ? 6.735 3.744 -15.489 1.00 95.56 80 THR A CA 1
ATOM 623 C C . THR A 1 80 ? 6.781 2.669 -16.574 1.00 95.56 80 THR A C 1
ATOM 625 O O . THR A 1 80 ? 5.898 1.813 -16.610 1.00 95.56 80 THR A O 1
ATOM 628 N N . ALA A 1 81 ? 7.845 2.655 -17.385 1.00 97.62 81 ALA A N 1
ATOM 629 C CA . ALA A 1 81 ? 8.113 1.632 -18.395 1.00 97.62 81 ALA A CA 1
ATOM 630 C C . ALA A 1 81 ? 8.172 0.219 -17.794 1.00 97.62 81 ALA A C 1
ATOM 632 O O . ALA A 1 81 ? 7.649 -0.727 -18.374 1.00 97.62 81 ALA A O 1
ATOM 633 N N . MET A 1 82 ? 8.759 0.088 -16.601 1.00 97.50 82 MET A N 1
ATOM 634 C CA . MET A 1 82 ? 8.888 -1.197 -15.913 1.00 97.50 82 MET A CA 1
ATOM 635 C C . MET A 1 82 ? 7.563 -1.720 -15.363 1.00 97.50 82 MET A C 1
ATOM 637 O O . MET A 1 82 ? 7.423 -2.933 -15.239 1.00 97.50 82 MET A O 1
ATOM 641 N N . VAL A 1 83 ? 6.604 -0.842 -15.038 1.00 97.75 83 VAL A N 1
ATOM 642 C CA . VAL A 1 83 ? 5.396 -1.211 -14.277 1.00 97.75 83 VAL A CA 1
ATOM 643 C C . VAL A 1 83 ? 4.105 -0.821 -14.982 1.00 97.75 83 VAL A C 1
ATOM 645 O O . VAL A 1 83 ? 3.366 -1.697 -15.414 1.00 97.75 83 VAL A O 1
ATOM 648 N N . THR A 1 84 ? 3.788 0.471 -15.082 1.00 96.94 84 THR A N 1
ATO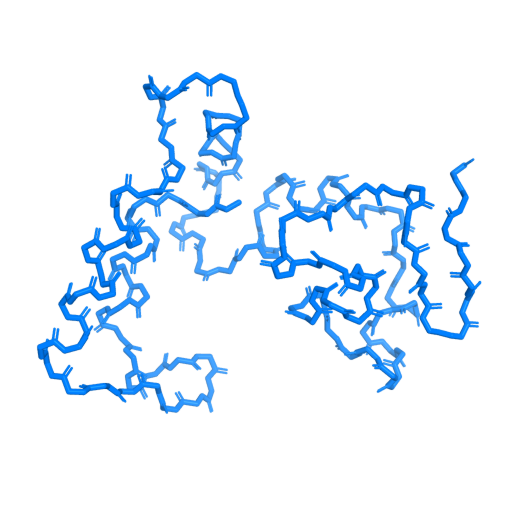M 649 C CA . THR A 1 84 ? 2.471 0.930 -15.561 1.00 96.94 84 THR A CA 1
ATOM 650 C C . THR A 1 84 ? 2.301 0.803 -17.070 1.00 96.94 84 THR A C 1
ATOM 652 O O . THR A 1 84 ? 1.187 0.614 -17.545 1.00 96.94 84 THR A O 1
ATOM 655 N N . GLU A 1 85 ? 3.391 0.900 -17.827 1.00 97.69 85 GLU A N 1
ATOM 656 C CA . GLU A 1 85 ? 3.399 0.681 -19.280 1.00 97.69 85 GLU A CA 1
ATOM 657 C C . GLU A 1 85 ? 3.731 -0.778 -19.635 1.00 97.69 85 GLU A C 1
ATOM 659 O O . GLU A 1 85 ? 3.575 -1.188 -20.784 1.00 97.69 85 GLU A O 1
ATOM 664 N N . ASN A 1 86 ? 4.159 -1.575 -18.649 1.00 98.00 86 ASN A N 1
ATOM 665 C CA . ASN A 1 86 ? 4.453 -2.990 -18.820 1.00 98.00 86 ASN A CA 1
ATOM 666 C C . ASN A 1 86 ? 3.154 -3.813 -18.779 1.00 98.00 86 ASN A C 1
ATOM 668 O O . ASN A 1 86 ? 2.539 -3.902 -17.714 1.00 98.00 86 ASN A O 1
ATOM 672 N N . PRO A 1 87 ? 2.730 -4.454 -19.884 1.00 97.31 87 PRO A N 1
ATOM 673 C CA . PRO A 1 87 ? 1.465 -5.187 -19.933 1.00 97.31 87 PRO A CA 1
ATOM 674 C C . PRO A 1 87 ? 1.425 -6.405 -19.000 1.00 97.31 87 PRO A C 1
ATOM 676 O O . PRO A 1 87 ? 0.339 -6.803 -18.579 1.00 97.31 87 PRO A O 1
ATOM 679 N N . ASP A 1 88 ? 2.577 -6.967 -18.624 1.00 97.50 88 ASP A N 1
ATOM 680 C CA . ASP A 1 88 ? 2.636 -8.113 -17.711 1.00 97.50 88 ASP A CA 1
ATOM 681 C C . ASP A 1 88 ? 2.356 -7.702 -16.252 1.00 97.50 88 ASP A C 1
ATOM 683 O O . ASP A 1 88 ? 1.935 -8.529 -15.434 1.00 97.50 88 ASP A O 1
ATOM 687 N N . ILE A 1 89 ? 2.505 -6.408 -15.929 1.00 97.69 89 ILE A N 1
ATOM 688 C CA . ILE A 1 89 ? 2.351 -5.846 -14.579 1.00 97.69 89 ILE A CA 1
ATOM 689 C C . ILE A 1 89 ? 1.186 -4.853 -14.520 1.00 97.69 89 ILE A C 1
ATOM 691 O O . ILE A 1 89 ? 0.225 -5.077 -13.789 1.00 97.69 89 ILE A O 1
ATOM 695 N N . GLY A 1 90 ? 1.237 -3.758 -15.274 1.00 97.19 90 GLY A N 1
ATOM 696 C CA . GLY A 1 90 ? 0.186 -2.745 -15.415 1.00 97.19 90 GLY A CA 1
ATOM 697 C C . GLY A 1 90 ? -0.020 -1.816 -14.213 1.00 97.19 90 GLY A C 1
ATOM 698 O O . GLY A 1 90 ? -0.473 -0.686 -14.383 1.00 97.19 90 GLY A O 1
ATOM 699 N N . SER A 1 91 ? 0.298 -2.242 -12.988 1.00 97.06 91 SER A N 1
ATOM 700 C CA . SER A 1 91 ? 0.128 -1.420 -11.785 1.00 97.06 91 SER A CA 1
ATOM 701 C C . SER A 1 91 ? 0.991 -1.893 -10.619 1.00 97.06 91 SER A C 1
ATOM 703 O O . SER A 1 91 ? 1.120 -3.089 -10.369 1.00 97.06 91 SER A O 1
ATOM 705 N N . PHE A 1 92 ? 1.463 -0.938 -9.815 1.00 97.06 92 PHE A N 1
ATOM 706 C CA . PHE A 1 92 ? 2.111 -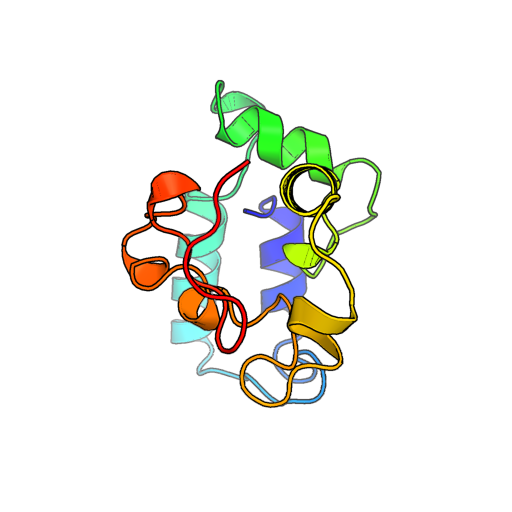1.184 -8.524 1.00 97.06 92 PHE A CA 1
ATOM 707 C C . PHE A 1 92 ? 1.205 -1.871 -7.487 1.00 97.06 92 PHE A C 1
ATOM 709 O O . PHE A 1 92 ? 1.694 -2.340 -6.464 1.00 97.06 92 PHE A O 1
ATOM 716 N N . SER A 1 93 ? -0.112 -1.936 -7.717 1.00 96.50 93 SER A N 1
ATOM 717 C CA . SER A 1 93 ? -1.026 -2.700 -6.857 1.00 96.50 93 SER A CA 1
ATOM 718 C C . SER A 1 93 ? -0.872 -4.219 -7.009 1.00 96.50 93 SER A C 1
ATOM 720 O O . SER A 1 93 ? -1.322 -4.950 -6.131 1.00 96.50 93 SER A O 1
ATOM 722 N N . ARG A 1 94 ? -0.229 -4.702 -8.084 1.00 97.25 94 ARG A N 1
ATOM 723 C CA . ARG A 1 94 ? 0.070 -6.126 -8.312 1.00 97.25 94 ARG A CA 1
ATOM 724 C C . ARG A 1 94 ? 1.432 -6.487 -7.723 1.00 97.25 94 ARG A C 1
ATOM 726 O O . ARG A 1 94 ? 2.395 -6.722 -8.445 1.00 97.25 94 ARG A O 1
ATOM 733 N N . CYS A 1 95 ? 1.516 -6.466 -6.394 1.00 97.50 95 CYS A N 1
ATOM 734 C CA . CYS A 1 95 ? 2.757 -6.682 -5.643 1.00 97.50 95 CYS A CA 1
ATOM 735 C C . CYS A 1 95 ? 3.466 -7.991 -6.031 1.00 97.50 95 CYS A C 1
ATOM 737 O O . CYS A 1 95 ? 4.687 -8.033 -6.166 1.00 97.50 95 CYS A O 1
ATOM 739 N N . ASP A 1 96 ? 2.677 -9.046 -6.218 1.00 97.56 96 ASP A N 1
ATOM 740 C CA . ASP A 1 96 ? 3.088 -10.407 -6.553 1.00 97.56 96 ASP A CA 1
ATOM 741 C C . ASP A 1 96 ? 3.671 -10.547 -7.964 1.00 97.56 96 ASP A C 1
ATOM 743 O O . ASP A 1 96 ? 4.417 -11.487 -8.227 1.00 97.56 96 ASP A O 1
ATOM 747 N N . ALA A 1 97 ? 3.406 -9.584 -8.855 1.00 97.94 97 ALA A N 1
ATOM 748 C CA . ALA A 1 97 ? 3.995 -9.569 -10.190 1.00 97.94 97 ALA A CA 1
ATOM 749 C C . ALA A 1 97 ? 5.522 -9.373 -10.158 1.00 97.94 97 ALA A C 1
ATOM 751 O O . ALA A 1 97 ? 6.205 -9.870 -11.050 1.00 97.94 97 ALA A O 1
ATOM 752 N N . CYS A 1 98 ? 6.044 -8.676 -9.140 1.00 97.94 98 CYS A N 1
ATOM 753 C CA . CYS A 1 98 ? 7.484 -8.458 -8.944 1.00 97.94 98 CYS A CA 1
ATOM 754 C C . CYS A 1 98 ? 8.044 -9.221 -7.732 1.00 97.94 98 CYS A C 1
ATOM 756 O O . CYS A 1 98 ? 9.193 -9.662 -7.752 1.00 97.94 98 CYS A O 1
ATOM 758 N N . HIS A 1 99 ? 7.242 -9.364 -6.673 1.00 97.75 99 HIS A N 1
ATOM 759 C CA . HIS A 1 99 ? 7.595 -10.049 -5.430 1.00 97.75 99 HIS A CA 1
ATOM 760 C C . HIS A 1 99 ? 6.807 -11.361 -5.318 1.00 97.75 99 HIS A C 1
ATOM 762 O O . HIS A 1 99 ? 5.736 -11.387 -4.714 1.00 97.75 99 HIS A O 1
ATOM 768 N N . ALA A 1 100 ? 7.331 -12.457 -5.873 1.00 96.56 100 ALA A N 1
ATOM 769 C CA . ALA A 1 100 ? 6.602 -13.730 -5.989 1.00 96.56 100 ALA A CA 1
ATOM 770 C C . ALA A 1 100 ? 5.994 -14.244 -4.663 1.00 96.56 100 ALA A C 1
ATOM 772 O O . ALA A 1 100 ? 4.913 -14.829 -4.658 1.00 96.56 100 ALA A O 1
ATOM 773 N N . ASP A 1 101 ? 6.651 -13.967 -3.533 1.00 96.69 101 ASP A N 1
ATOM 774 C CA . ASP A 1 101 ? 6.235 -14.395 -2.195 1.00 96.69 101 ASP A CA 1
ATOM 775 C C . ASP A 1 101 ? 5.579 -13.269 -1.362 1.00 96.69 101 ASP A C 1
ATOM 777 O O . ASP A 1 101 ? 5.518 -13.340 -0.130 1.00 96.69 101 ASP A O 1
ATOM 781 N N . ALA A 1 102 ? 5.029 -12.233 -2.010 1.00 96.88 102 ALA A N 1
ATOM 782 C CA . ALA A 1 102 ? 4.381 -11.095 -1.345 1.00 96.88 102 ALA A CA 1
ATOM 783 C C . ALA A 1 102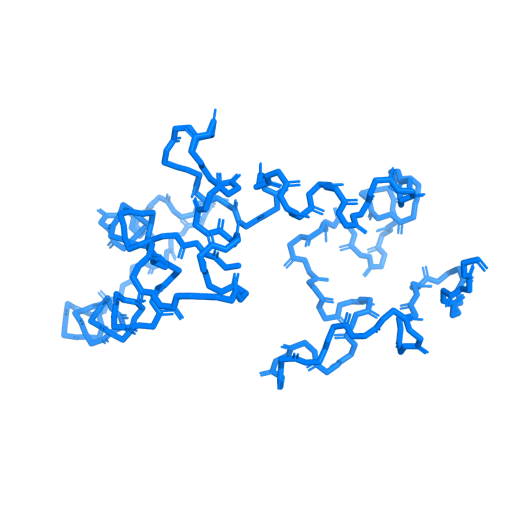 ? 3.270 -11.511 -0.362 1.00 96.88 102 ALA A C 1
ATOM 785 O O . ALA A 1 102 ? 3.135 -10.915 0.709 1.00 96.88 102 ALA A O 1
ATOM 786 N N . ALA A 1 103 ? 2.500 -12.557 -0.684 1.00 94.81 103 ALA A N 1
ATOM 787 C CA . ALA A 1 103 ? 1.446 -13.088 0.188 1.00 94.81 103 ALA A CA 1
ATOM 788 C C . ALA A 1 103 ? 1.986 -13.675 1.508 1.00 94.81 103 ALA A C 1
ATOM 790 O O . ALA A 1 103 ? 1.264 -13.733 2.500 1.00 94.81 103 ALA A O 1
ATOM 791 N N . GLN A 1 104 ? 3.261 -14.075 1.533 1.00 95.62 104 GLN A N 1
ATOM 792 C CA . GLN A 1 104 ? 3.971 -14.550 2.724 1.00 95.62 104 GLN A CA 1
ATOM 793 C C . GLN A 1 104 ? 4.679 -13.406 3.472 1.00 95.62 104 GLN A C 1
ATOM 795 O O . GLN A 1 104 ? 5.315 -13.630 4.499 1.00 95.62 104 GLN A O 1
ATOM 800 N N . GLY A 1 105 ? 4.577 -12.172 2.967 1.00 93.31 105 GLY A N 1
ATOM 801 C CA . GLY A 1 105 ? 5.248 -11.001 3.523 1.00 93.31 105 GLY A CA 1
ATOM 802 C C . GLY A 1 105 ? 6.701 -10.827 3.073 1.00 93.31 105 GLY A C 1
ATOM 803 O O . GLY A 1 105 ? 7.408 -10.008 3.662 1.00 93.31 105 GLY A O 1
ATOM 804 N N . ALA A 1 106 ? 7.158 -11.564 2.055 1.00 95.12 106 ALA A N 1
ATOM 805 C CA . ALA A 1 106 ? 8.515 -11.450 1.529 1.00 95.12 106 ALA A CA 1
ATOM 806 C C . ALA A 1 106 ? 8.601 -10.340 0.467 1.00 95.12 106 ALA A C 1
ATOM 808 O O . ALA A 1 106 ? 8.036 -10.448 -0.621 1.00 95.12 106 ALA A O 1
ATOM 809 N N . PHE A 1 107 ? 9.315 -9.264 0.808 1.00 95.12 107 PHE A N 1
ATOM 810 C CA . PHE A 1 107 ? 9.518 -8.077 -0.036 1.00 95.12 107 PHE A CA 1
ATOM 811 C C . PHE A 1 107 ? 11.002 -7.698 -0.160 1.00 95.12 107 PHE A C 1
ATOM 813 O O . PHE A 1 107 ? 11.327 -6.534 -0.381 1.00 95.12 107 PHE A O 1
ATOM 820 N N . ASP A 1 108 ? 11.899 -8.663 0.049 1.00 94.31 108 ASP A N 1
ATOM 821 C CA . ASP A 1 108 ? 13.340 -8.463 -0.101 1.00 94.31 108 ASP A CA 1
ATOM 822 C C . ASP A 1 108 ? 13.670 -8.116 -1.562 1.00 94.31 108 ASP A C 1
ATOM 824 O O . ASP A 1 108 ? 13.162 -8.753 -2.489 1.00 94.31 108 ASP A O 1
ATOM 828 N N . GLU A 1 109 ? 14.490 -7.087 -1.766 1.00 92.94 109 GLU A N 1
ATOM 829 C CA . GLU A 1 109 ? 14.844 -6.590 -3.097 1.00 92.94 109 GLU A CA 1
ATOM 830 C C . GLU A 1 109 ? 15.685 -7.595 -3.888 1.00 92.94 109 GLU A C 1
ATOM 832 O O . GLU A 1 109 ? 15.484 -7.735 -5.090 1.00 92.94 109 GLU A O 1
ATOM 837 N N . HIS A 1 110 ? 16.499 -8.414 -3.215 1.00 94.12 110 HIS A N 1
ATOM 838 C CA . HIS A 1 110 ? 17.294 -9.466 -3.857 1.00 94.12 110 HIS A CA 1
ATOM 839 C C . HIS A 1 110 ? 16.441 -10.610 -4.429 1.00 94.12 110 HIS A C 1
ATOM 841 O O . HIS A 1 110 ? 16.935 -11.469 -5.165 1.00 94.12 110 HIS A O 1
ATOM 847 N N . GLN A 1 111 ? 15.156 -10.661 -4.070 1.00 94.88 111 GLN A N 1
ATOM 848 C CA . GLN A 1 111 ? 14.196 -11.637 -4.585 1.00 94.88 111 GLN A CA 1
ATOM 849 C C . GLN A 1 111 ? 13.291 -11.054 -5.677 1.00 94.88 111 GLN A C 1
ATOM 851 O O . GLN A 1 111 ? 12.502 -11.795 -6.267 1.00 94.88 111 GLN A O 1
ATOM 856 N N . VAL A 1 112 ? 13.392 -9.752 -5.958 1.00 97.50 112 VAL A N 1
ATOM 8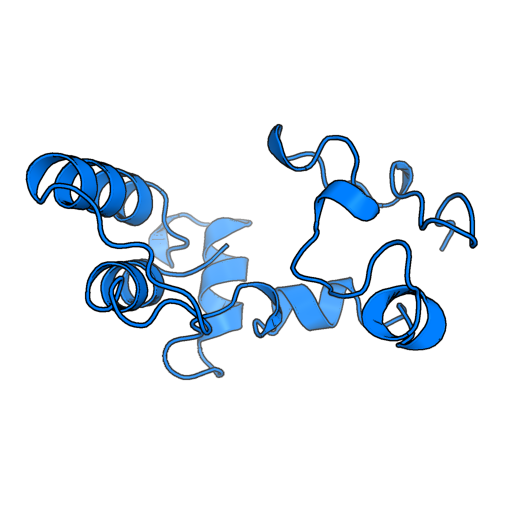57 C CA . VAL A 1 112 ? 12.556 -9.081 -6.952 1.00 97.50 112 VAL A CA 1
ATOM 858 C C . VAL A 1 112 ? 12.930 -9.535 -8.354 1.00 97.50 112 VAL A C 1
ATOM 860 O O . VAL A 1 112 ? 14.099 -9.600 -8.733 1.00 97.50 112 VAL A O 1
ATOM 863 N N . SER A 1 113 ? 11.906 -9.816 -9.152 1.00 97.62 113 SER A N 1
ATOM 864 C CA . SER A 1 113 ? 12.039 -10.087 -10.577 1.00 97.62 113 SER A CA 1
ATOM 865 C C . SER A 1 113 ? 10.936 -9.353 -11.319 1.00 97.62 113 SER A C 1
ATOM 867 O O . SER A 1 113 ? 9.769 -9.692 -11.170 1.00 97.62 113 SER A O 1
ATOM 869 N N . ILE A 1 114 ? 11.297 -8.371 -12.138 1.00 97.62 114 ILE A N 1
ATOM 870 C CA . ILE A 1 114 ? 10.349 -7.578 -12.921 1.00 97.62 114 ILE A CA 1
ATOM 871 C C . ILE A 1 114 ? 10.150 -8.274 -14.280 1.00 97.62 114 ILE A C 1
ATOM 873 O O . ILE A 1 114 ? 11.122 -8.421 -15.033 1.00 97.62 114 ILE A O 1
ATOM 877 N N . PRO A 1 115 ? 8.925 -8.716 -14.632 1.00 97.50 115 PRO A N 1
ATOM 878 C CA . PRO A 1 115 ? 8.625 -9.282 -15.947 1.00 97.50 115 PRO A CA 1
ATOM 879 C C . PRO A 1 115 ? 9.165 -8.422 -17.096 1.00 97.50 115 PRO A C 1
ATOM 881 O O . PRO A 1 115 ? 8.930 -7.218 -17.146 1.00 97.50 115 PRO A O 1
ATOM 884 N N . GLY A 1 116 ? 9.937 -9.032 -17.998 1.00 96.75 116 GLY A N 1
ATOM 885 C CA . GLY A 1 116 ? 10.581 -8.343 -19.125 1.00 96.75 116 GLY A CA 1
ATOM 886 C C . GLY A 1 116 ? 11.899 -7.619 -18.806 1.00 96.75 116 GLY A C 1
ATOM 887 O O . GLY A 1 116 ? 12.626 -7.284 -19.736 1.00 96.75 116 GLY A O 1
ATOM 888 N N . TYR A 1 117 ? 12.247 -7.436 -17.528 1.00 95.81 117 TYR A N 1
ATOM 889 C CA . TYR A 1 117 ? 13.482 -6.764 -17.085 1.00 95.81 117 TYR A CA 1
ATOM 890 C C . TYR A 1 117 ? 14.429 -7.686 -16.299 1.00 95.81 117 TYR A C 1
ATOM 892 O O . TYR A 1 117 ? 15.625 -7.422 -16.241 1.00 95.81 117 TYR A O 1
ATOM 900 N N . GLY A 1 118 ? 13.927 -8.804 -15.765 1.00 94.62 118 GLY A N 1
ATOM 901 C CA . GLY A 1 118 ? 14.726 -9.784 -15.026 1.00 94.62 118 GLY A CA 1
ATOM 902 C C . GLY A 1 118 ? 14.821 -9.467 -13.535 1.00 94.62 118 GLY A C 1
ATOM 903 O O . GLY A 1 118 ? 13.963 -8.775 -12.986 1.00 94.62 118 GLY A O 1
ATOM 904 N N . ARG A 1 119 ? 15.838 -10.026 -12.868 1.00 95.56 119 ARG A N 1
ATOM 905 C CA . ARG A 1 119 ? 16.085 -9.760 -11.446 1.00 95.56 119 ARG A CA 1
ATOM 906 C C . ARG A 1 119 ? 16.468 -8.303 -11.223 1.00 95.56 119 ARG A C 1
ATOM 908 O O . ARG A 1 119 ? 17.159 -7.719 -12.052 1.00 95.56 119 ARG A O 1
ATOM 915 N N . TRP A 1 120 ? 15.996 -7.748 -10.113 1.00 93.69 120 TRP A N 1
ATOM 916 C CA . TRP A 1 120 ? 16.429 -6.436 -9.659 1.00 93.69 120 TRP A CA 1
ATOM 917 C C . TRP A 1 120 ? 17.790 -6.563 -8.979 1.00 93.69 120 TRP A C 1
ATOM 919 O O . 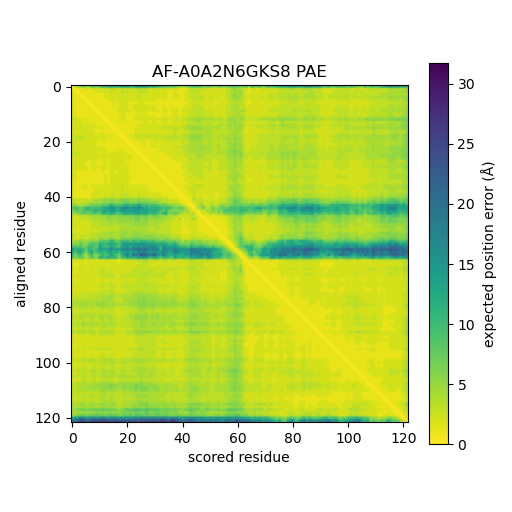TRP A 1 120 ? 17.919 -7.313 -8.014 1.00 93.69 120 TRP A O 1
ATOM 929 N N . ASP A 1 121 ? 18.768 -5.828 -9.491 1.00 82.25 121 ASP A N 1
ATOM 930 C CA . ASP A 1 121 ? 20.074 -5.624 -8.873 1.00 82.25 121 ASP A CA 1
ATOM 931 C C . ASP A 1 121 ? 20.256 -4.101 -8.767 1.00 82.25 121 ASP A C 1
ATOM 933 O O . ASP A 1 121 ? 20.105 -3.403 -9.777 1.00 82.25 121 ASP A O 1
ATOM 937 N N . ASP A 1 122 ? 20.488 -3.597 -7.553 1.00 66.19 122 ASP A N 1
ATOM 938 C CA . ASP A 1 122 ? 20.724 -2.178 -7.259 1.00 66.19 122 ASP A CA 1
ATOM 939 C C . ASP A 1 122 ? 22.180 -1.743 -7.524 1.00 66.19 122 ASP A C 1
ATOM 941 O O . ASP A 1 122 ? 23.117 -2.564 -7.367 1.00 66.19 122 ASP A O 1
#

Radius of gyration: 15.74 Å; Cα contacts (8 Å, |Δi|>4): 149; chains: 1; bounding box: 43×28×40 Å

Mean predicted aligned error: 3.83 Å

pLDDT: mean 92.39, std 8.11, range [54.19, 98.5]

Nearest PDB structures (foldseek):
  3u99-assembly1_A  TM=9.756E-01  e=2.913E-10  Shewanella baltica OS155
  2fw5-assembly1_A  TM=8.949E-01  e=2.679E-05  Cereibacter sphaeroides
  2fwt-assembly1_A  TM=8.639E-01  e=8.923E-05  Cereibacter sphaeroides

Sequence (122 aa):
MLPGESWQAMMASLDNHFGDNAELDPQVASEIGDFLNRHAAGPDQGGYSARLWRSTRKVALASRITDTDYFRGKHHEITTAMVTENPDIGSFSRCDACHADAAQGAFDEHQVSIPGYGRWDD